Protein AF-A0A3D8PJA2-F1 (afdb_monomer_lite)

Structure (mmCIF, N/CA/C/O backbone):
data_AF-A0A3D8PJA2-F1
#
_entry.id   AF-A0A3D8PJA2-F1
#
loop_
_atom_site.group_PDB
_atom_site.id
_atom_site.type_symbol
_atom_site.label_atom_id
_atom_site.label_alt_id
_atom_site.label_comp_id
_atom_site.label_asym_id
_atom_site.label_entity_id
_atom_site.label_seq_id
_atom_site.pdbx_PDB_ins_code
_atom_site.Cartn_x
_atom_site.Cartn_y
_atom_site.Cartn_z
_atom_site.occupancy
_atom_site.B_iso_or_equiv
_atom_site.auth_seq_id
_atom_site.auth_comp_id
_atom_site.auth_asym_id
_atom_site.auth_atom_id
_atom_site.pdbx_PDB_model_num
ATOM 1 N N . MET A 1 1 ? 9.484 13.103 -21.165 1.00 54.22 1 MET A N 1
ATOM 2 C CA . MET A 1 1 ? 8.425 13.580 -20.245 1.00 54.22 1 MET A CA 1
ATOM 3 C C . MET A 1 1 ? 9.068 14.549 -19.274 1.00 54.22 1 MET A C 1
ATOM 5 O O . MET A 1 1 ? 10.130 14.224 -18.765 1.00 54.22 1 MET A O 1
ATOM 9 N N . ASN A 1 2 ? 8.496 15.740 -19.088 1.00 72.19 2 ASN A N 1
ATOM 10 C CA . ASN A 1 2 ? 9.095 16.768 -18.235 1.00 72.19 2 ASN A CA 1
ATOM 11 C C . ASN A 1 2 ? 9.098 16.278 -16.776 1.00 72.19 2 ASN A C 1
ATOM 13 O O . ASN A 1 2 ? 8.048 15.870 -16.284 1.00 72.19 2 ASN A O 1
ATOM 17 N N . GLU A 1 3 ? 10.240 16.301 -16.087 1.00 76.12 3 GLU A N 1
ATOM 18 C CA . GLU A 1 3 ? 10.385 15.745 -14.726 1.00 76.12 3 GLU A CA 1
ATOM 19 C C . GLU A 1 3 ? 9.371 16.340 -13.738 1.00 76.12 3 GLU A C 1
ATOM 21 O O . GLU A 1 3 ? 8.810 15.641 -12.895 1.00 76.12 3 GLU A O 1
ATOM 26 N N . ILE A 1 4 ? 9.039 17.616 -13.935 1.00 77.62 4 ILE A N 1
ATOM 27 C CA . ILE A 1 4 ? 8.030 18.356 -13.173 1.00 77.62 4 ILE A CA 1
ATOM 28 C C . ILE A 1 4 ? 6.633 17.729 -13.317 1.00 77.62 4 ILE A C 1
ATOM 30 O O . ILE A 1 4 ? 5.887 17.650 -12.344 1.00 77.62 4 ILE A O 1
ATOM 34 N N . VAL A 1 5 ? 6.283 17.238 -14.510 1.00 74.88 5 VAL A N 1
ATOM 35 C CA . VAL A 1 5 ? 4.988 16.587 -14.775 1.00 74.88 5 VAL A CA 1
ATOM 36 C C . VAL A 1 5 ? 4.922 15.225 -14.082 1.00 74.88 5 VAL A C 1
ATOM 38 O O . VAL A 1 5 ? 3.890 14.876 -13.510 1.00 74.88 5 VAL A O 1
ATOM 41 N N . SER A 1 6 ? 6.032 14.482 -14.065 1.00 73.75 6 SER A N 1
ATOM 42 C CA . SER A 1 6 ? 6.128 13.202 -13.352 1.00 73.75 6 SER A CA 1
ATOM 43 C C . SER A 1 6 ? 5.980 13.382 -11.837 1.00 73.75 6 SER A C 1
ATOM 45 O O . SER A 1 6 ? 5.250 12.629 -11.198 1.00 73.75 6 SER A O 1
ATOM 47 N N . ILE A 1 7 ? 6.608 14.413 -11.261 1.00 75.44 7 ILE A N 1
ATOM 48 C CA . ILE A 1 7 ? 6.507 14.726 -9.827 1.00 75.44 7 ILE A CA 1
ATOM 49 C C . ILE A 1 7 ? 5.079 15.154 -9.457 1.00 75.44 7 ILE A C 1
ATOM 51 O O . ILE A 1 7 ? 4.534 14.674 -8.463 1.00 75.44 7 ILE A O 1
ATOM 55 N N . LEU A 1 8 ? 4.438 15.994 -10.277 1.00 75.69 8 LEU A N 1
ATOM 56 C CA . LEU A 1 8 ? 3.048 16.421 -10.073 1.00 75.69 8 LEU A CA 1
ATOM 57 C C . LEU A 1 8 ? 2.070 15.243 -10.072 1.00 75.69 8 LEU A C 1
ATOM 59 O O . LEU A 1 8 ? 1.179 15.188 -9.226 1.00 75.69 8 LEU A O 1
ATOM 63 N N . LEU A 1 9 ? 2.262 14.278 -10.973 1.00 75.06 9 LEU A N 1
ATOM 64 C CA . LEU A 1 9 ? 1.449 13.063 -11.013 1.00 75.06 9 LEU A CA 1
ATOM 65 C C . LEU A 1 9 ? 1.642 12.198 -9.766 1.00 75.06 9 LEU A C 1
ATOM 67 O O . LEU A 1 9 ? 0.660 11.697 -9.220 1.00 75.06 9 LEU A O 1
ATOM 71 N N . ILE A 1 10 ? 2.874 12.060 -9.274 1.00 75.31 10 ILE A N 1
ATOM 72 C CA . ILE A 1 10 ? 3.165 11.302 -8.049 1.00 75.31 10 ILE A CA 1
ATOM 73 C C . ILE A 1 10 ? 2.507 11.967 -6.833 1.00 75.31 10 ILE A C 1
ATOM 75 O O . ILE A 1 10 ? 1.840 11.292 -6.049 1.00 75.31 10 ILE A O 1
ATOM 79 N N . VAL A 1 11 ? 2.626 13.291 -6.702 1.00 73.62 11 VAL A N 1
ATOM 80 C CA . VAL A 1 11 ? 2.028 14.054 -5.595 1.00 73.62 11 VAL A CA 1
ATOM 81 C C . VAL A 1 11 ? 0.502 14.011 -5.653 1.00 73.62 11 VAL A C 1
ATOM 83 O O . VAL A 1 11 ? -0.136 13.765 -4.631 1.00 73.62 11 VAL A O 1
ATOM 86 N N . ALA A 1 12 ? -0.094 14.178 -6.836 1.00 72.62 12 ALA A N 1
ATOM 87 C CA . ALA A 1 12 ? -1.539 14.070 -7.016 1.00 72.62 12 ALA A CA 1
ATOM 88 C C . ALA A 1 12 ? -2.047 12.666 -6.661 1.00 72.62 12 ALA A C 1
ATOM 90 O O . ALA A 1 12 ? -3.072 12.530 -5.997 1.00 72.62 12 ALA A O 1
ATOM 91 N N . THR A 1 13 ? -1.297 11.629 -7.035 1.00 74.81 13 THR A N 1
ATOM 92 C CA . THR A 1 13 ? -1.623 10.231 -6.733 1.00 74.81 13 THR A CA 1
ATOM 93 C C . THR A 1 13 ? -1.533 9.939 -5.232 1.00 74.81 13 THR A C 1
ATOM 95 O O . THR A 1 13 ? -2.450 9.340 -4.676 1.00 74.81 13 THR A O 1
ATOM 98 N N . LEU A 1 14 ? -0.491 10.425 -4.547 1.00 67.94 14 LEU A N 1
ATOM 99 C CA . LEU A 1 14 ? -0.335 10.308 -3.090 1.00 67.94 14 LEU A CA 1
ATOM 100 C C . LEU A 1 14 ? -1.418 11.082 -2.325 1.00 67.94 14 LEU A C 1
ATOM 102 O O . LEU A 1 14 ? -1.970 10.574 -1.348 1.00 67.94 14 LEU A O 1
ATOM 106 N N . ALA A 1 15 ? -1.751 12.292 -2.784 1.00 66.44 15 ALA A N 1
ATOM 107 C CA . ALA A 1 15 ? -2.806 13.114 -2.200 1.00 66.44 15 ALA A CA 1
ATOM 108 C C . ALA A 1 15 ? -4.178 12.449 -2.361 1.00 66.44 15 ALA A C 1
ATOM 110 O O . ALA A 1 15 ? -4.926 12.352 -1.388 1.00 66.44 15 ALA A O 1
ATOM 111 N N . LEU A 1 16 ? -4.475 11.915 -3.552 1.00 67.25 16 LEU A N 1
ATOM 112 C CA . LEU A 1 16 ? -5.658 11.093 -3.792 1.00 67.25 16 LEU A CA 1
ATOM 113 C C . LEU A 1 16 ? -5.665 9.898 -2.844 1.00 67.25 16 LEU A C 1
ATOM 115 O O . LEU A 1 16 ? -6.610 9.760 -2.084 1.00 67.25 16 LEU A O 1
ATOM 119 N N . GLN A 1 17 ? -4.601 9.101 -2.801 1.00 61.78 17 GLN A N 1
ATOM 120 C CA . GLN A 1 17 ? -4.480 7.913 -1.954 1.00 61.78 17 GLN A CA 1
ATOM 121 C C . GLN A 1 17 ? -4.738 8.192 -0.459 1.00 61.78 17 GLN A C 1
ATOM 123 O O . GLN A 1 17 ? -5.452 7.433 0.200 1.00 61.78 17 GLN A O 1
ATOM 128 N N . TYR A 1 18 ? -4.208 9.294 0.076 1.00 55.97 18 TYR A N 1
ATOM 129 C CA . TYR A 1 18 ? -4.407 9.696 1.471 1.00 55.97 18 TYR A CA 1
ATOM 130 C C . TYR A 1 18 ? -5.853 10.130 1.756 1.00 55.97 18 TYR A C 1
ATOM 132 O O . TYR A 1 18 ? -6.478 9.677 2.720 1.00 55.97 18 TYR A O 1
ATOM 140 N N . LEU A 1 19 ? -6.415 10.967 0.879 1.00 58.50 19 LEU A N 1
ATOM 141 C CA . LEU A 1 19 ? -7.788 11.467 0.986 1.00 58.50 19 LEU A CA 1
ATOM 142 C C . LEU A 1 19 ? -8.801 10.322 0.837 1.00 58.50 19 LEU A C 1
ATOM 144 O O . LEU A 1 19 ? -9.833 10.282 1.511 1.00 58.50 19 LEU A O 1
ATOM 148 N N . LEU A 1 20 ? -8.446 9.342 0.009 1.00 54.38 20 LEU A N 1
ATOM 149 C CA . LEU A 1 20 ? -9.183 8.116 -0.203 1.00 54.38 20 LEU A CA 1
ATOM 150 C C . LEU A 1 20 ? -9.158 7.210 1.043 1.00 54.38 20 LEU A C 1
ATOM 152 O O . LEU A 1 20 ? -10.213 6.791 1.517 1.00 54.38 20 LEU A O 1
ATOM 156 N N . SER A 1 21 ? -7.995 6.969 1.646 1.00 49.38 21 SER A N 1
ATOM 157 C CA . SER A 1 21 ? -7.875 6.104 2.831 1.00 49.38 21 SER A CA 1
ATOM 158 C C . SER A 1 21 ? -8.577 6.646 4.088 1.00 49.38 21 SER A C 1
ATOM 160 O O . SER A 1 21 ? -8.901 5.867 4.985 1.00 49.38 21 SER A O 1
ATOM 162 N N . SER A 1 22 ? -8.796 7.960 4.176 1.00 56.00 22 SER A N 1
ATOM 163 C CA . SER A 1 22 ? -9.427 8.620 5.330 1.00 56.00 22 SER A CA 1
ATOM 164 C C . SER A 1 22 ? -10.966 8.534 5.318 1.00 56.00 22 SER A C 1
ATOM 166 O O . SER A 1 22 ? -11.615 8.599 6.364 1.00 56.00 22 SER A O 1
ATOM 168 N N . ARG A 1 23 ? -11.597 8.328 4.151 1.00 56.03 23 ARG A N 1
ATOM 169 C CA . ARG A 1 23 ? -13.064 8.232 4.051 1.00 56.03 23 ARG A CA 1
ATOM 170 C C . ARG A 1 23 ? -13.573 6.808 4.300 1.00 56.03 23 ARG A C 1
ATOM 172 O O . ARG A 1 23 ? -12.927 5.824 3.969 1.00 56.03 23 ARG A O 1
ATOM 179 N N . ASN A 1 24 ? -14.802 6.707 4.823 1.00 54.97 24 ASN A N 1
ATOM 180 C CA . ASN A 1 24 ? -15.555 5.495 5.220 1.00 54.97 24 ASN A CA 1
ATOM 181 C C . ASN A 1 24 ? -15.614 4.345 4.175 1.00 54.97 24 ASN A C 1
ATOM 183 O O . ASN A 1 24 ? -16.109 3.257 4.477 1.00 54.97 24 ASN A O 1
ATOM 187 N N . ASN A 1 25 ? -15.112 4.554 2.959 1.00 58.19 25 ASN A N 1
ATOM 188 C CA . ASN A 1 25 ? -15.268 3.663 1.826 1.00 58.19 25 ASN A CA 1
ATOM 189 C C . ASN A 1 25 ? -14.075 2.693 1.664 1.00 58.19 25 ASN A C 1
ATOM 191 O O . ASN A 1 25 ? -12.939 3.094 1.433 1.00 58.19 25 ASN A O 1
ATOM 195 N N . VAL A 1 26 ? -14.364 1.392 1.778 1.00 58.72 26 VAL A N 1
ATOM 196 C CA . VAL A 1 26 ? -13.420 0.256 1.709 1.00 58.72 26 VAL A CA 1
ATOM 197 C C . VAL A 1 26 ? -12.583 0.281 0.426 1.00 58.72 26 VAL A C 1
ATOM 199 O O . VAL A 1 26 ? -11.381 0.031 0.470 1.00 58.72 26 VAL A O 1
ATOM 202 N N . TYR A 1 27 ? -13.197 0.649 -0.700 1.00 59.09 27 TYR A N 1
ATOM 203 C CA . TYR A 1 27 ? -12.567 0.636 -2.025 1.00 59.09 27 TYR A CA 1
ATOM 204 C C . TYR A 1 27 ? -11.395 1.610 -2.156 1.00 59.09 27 TYR A C 1
ATOM 206 O O . TYR A 1 27 ? -10.527 1.443 -3.005 1.00 59.09 27 TYR A O 1
ATOM 214 N N . LEU A 1 28 ? -11.338 2.605 -1.278 1.00 58.84 28 LEU A N 1
ATOM 215 C CA . LEU A 1 28 ? -10.347 3.659 -1.347 1.00 58.84 28 LEU A CA 1
ATOM 216 C C . LEU A 1 28 ? -8.986 3.236 -0.769 1.00 58.84 28 LEU A C 1
ATOM 218 O O . LEU A 1 28 ? -7.949 3.693 -1.238 1.00 58.84 28 LEU A O 1
ATOM 222 N N . GLY A 1 29 ? -8.968 2.289 0.174 1.00 62.81 29 GLY A N 1
ATOM 223 C CA . GLY A 1 29 ? -7.727 1.653 0.630 1.00 62.81 29 GLY A CA 1
ATOM 224 C C . GLY A 1 29 ? -7.179 0.609 -0.349 1.00 62.81 29 GLY A C 1
ATOM 225 O O . GLY A 1 29 ? -5.978 0.357 -0.357 1.00 62.81 29 GLY A O 1
ATOM 226 N N . ALA A 1 30 ? -8.028 0.056 -1.224 1.00 67.88 30 ALA A N 1
ATOM 227 C CA . ALA A 1 30 ? -7.614 -0.879 -2.272 1.00 67.88 30 ALA A CA 1
ATOM 228 C C . ALA A 1 30 ? -6.828 -0.201 -3.410 1.00 67.88 30 ALA A C 1
ATOM 230 O O . ALA A 1 30 ? -6.158 -0.880 -4.183 1.00 67.88 30 ALA A O 1
ATOM 231 N N . ILE A 1 31 ? -6.839 1.134 -3.490 1.00 72.75 31 ILE A N 1
ATOM 232 C CA . ILE A 1 31 ? -6.053 1.862 -4.491 1.00 72.75 31 ILE A CA 1
ATOM 233 C C . ILE A 1 31 ? -4.545 1.783 -4.215 1.00 72.75 31 ILE A C 1
ATOM 235 O O . ILE A 1 31 ? -3.749 1.788 -5.147 1.00 72.75 31 ILE A O 1
ATOM 239 N N . VAL A 1 32 ? -4.154 1.633 -2.943 1.00 74.94 32 VAL A N 1
ATOM 240 C CA . VAL A 1 32 ? -2.753 1.503 -2.512 1.00 74.94 32 VAL A CA 1
ATOM 241 C C . VAL A 1 32 ? -2.080 0.265 -3.125 1.00 74.94 32 VAL A C 1
ATOM 243 O O . VAL A 1 32 ? -1.048 0.425 -3.778 1.00 74.94 32 VAL A O 1
ATOM 246 N N . PRO A 1 33 ? -2.629 -0.962 -2.984 1.00 79.94 33 PRO A N 1
ATOM 247 C CA . PRO A 1 33 ? -2.045 -2.134 -3.628 1.00 79.94 33 PRO A CA 1
ATOM 248 C C . PRO A 1 33 ? -2.077 -2.054 -5.160 1.00 79.94 33 PRO A C 1
ATOM 250 O O . PRO A 1 33 ? -1.148 -2.538 -5.798 1.00 79.94 33 PRO A O 1
ATOM 253 N N . ILE A 1 34 ? -3.075 -1.396 -5.764 1.00 79.06 34 ILE A N 1
ATOM 254 C CA . ILE A 1 34 ? -3.129 -1.201 -7.225 1.00 79.06 34 ILE A CA 1
ATOM 255 C C . ILE A 1 34 ? -1.969 -0.315 -7.703 1.00 79.06 34 ILE A C 1
ATOM 257 O O . ILE A 1 34 ? -1.266 -0.669 -8.649 1.00 79.06 34 ILE A O 1
ATOM 261 N N . LEU A 1 35 ? -1.726 0.809 -7.026 1.00 78.75 35 LEU A N 1
ATOM 262 C CA . LEU A 1 35 ? -0.615 1.710 -7.340 1.00 78.75 35 LEU A CA 1
ATOM 263 C C . LEU A 1 35 ? 0.747 1.053 -7.110 1.00 78.75 35 LEU A C 1
ATOM 265 O O . LEU A 1 35 ? 1.665 1.252 -7.903 1.00 78.75 35 LEU A O 1
ATOM 269 N N . PHE A 1 36 ? 0.869 0.234 -6.065 1.00 82.50 36 PHE A N 1
ATOM 270 C CA . PHE A 1 36 ? 2.078 -0.540 -5.800 1.00 82.50 36 PHE A CA 1
ATOM 271 C C . PHE A 1 36 ? 2.403 -1.508 -6.949 1.00 82.50 36 PHE A C 1
ATOM 273 O O . PHE A 1 36 ? 3.534 -1.529 -7.437 1.00 82.50 36 PHE A O 1
ATOM 280 N N . VAL A 1 37 ? 1.405 -2.252 -7.439 1.00 86.88 37 VAL A N 1
ATOM 281 C CA . VAL A 1 37 ? 1.572 -3.159 -8.587 1.00 86.88 37 VAL A CA 1
ATOM 282 C C . VAL A 1 37 ? 1.926 -2.386 -9.856 1.00 86.88 37 VAL A C 1
ATOM 284 O O . VAL A 1 37 ? 2.836 -2.793 -10.580 1.00 86.88 37 VAL A O 1
ATOM 287 N N . ALA A 1 38 ? 1.266 -1.254 -10.117 1.00 82.19 38 ALA A N 1
ATOM 288 C CA . ALA A 1 38 ? 1.578 -0.406 -11.266 1.00 82.19 38 ALA A CA 1
ATOM 289 C C . ALA A 1 38 ? 3.025 0.121 -11.214 1.00 82.19 38 ALA A C 1
ATOM 291 O O . ALA A 1 38 ? 3.735 0.064 -12.216 1.00 82.19 38 ALA A O 1
ATOM 292 N N . GLY A 1 39 ? 3.488 0.560 -10.038 1.00 81.00 39 GLY A N 1
ATOM 293 C CA . GLY A 1 39 ? 4.855 1.039 -9.824 1.00 81.00 39 GLY A CA 1
ATOM 294 C C . GLY A 1 39 ? 5.913 -0.046 -10.029 1.00 81.00 39 GLY A C 1
ATOM 295 O O . GLY A 1 39 ? 6.881 0.179 -10.753 1.00 81.00 39 GLY A O 1
ATOM 296 N N . LEU A 1 40 ? 5.708 -1.242 -9.463 1.00 85.50 40 LEU A N 1
ATOM 297 C CA . LEU A 1 40 ? 6.609 -2.378 -9.690 1.00 85.50 40 LEU A CA 1
ATOM 298 C C . LEU A 1 40 ? 6.649 -2.786 -11.166 1.00 85.50 40 LEU A C 1
ATOM 300 O O . LEU A 1 40 ? 7.715 -3.085 -11.696 1.00 85.50 40 LEU A O 1
ATOM 304 N N . THR A 1 41 ? 5.497 -2.783 -11.836 1.00 84.81 41 THR A N 1
ATOM 305 C CA . THR A 1 41 ? 5.396 -3.172 -13.250 1.00 84.81 41 THR A CA 1
ATOM 306 C C . THR A 1 41 ? 6.077 -2.147 -14.155 1.00 84.81 41 THR A C 1
ATOM 308 O O . THR A 1 41 ? 6.782 -2.521 -15.085 1.00 84.81 41 THR A O 1
ATOM 311 N N . TRP A 1 42 ? 5.968 -0.854 -13.841 1.00 79.88 42 TRP A N 1
ATOM 312 C CA . TRP A 1 42 ? 6.740 0.191 -14.514 1.00 79.88 42 TRP A CA 1
ATOM 313 C C . TRP A 1 42 ? 8.252 0.017 -14.313 1.00 79.88 42 TRP A C 1
ATOM 315 O O . TRP A 1 42 ? 9.029 0.164 -15.257 1.00 79.88 42 TRP A O 1
ATOM 325 N N . MET A 1 43 ? 8.680 -0.327 -13.095 1.00 81.94 43 MET A N 1
ATOM 326 C CA . MET A 1 43 ? 10.085 -0.613 -12.782 1.00 81.94 43 MET A CA 1
ATOM 327 C C . MET A 1 43 ? 10.629 -1.818 -13.562 1.00 81.94 43 MET A C 1
ATOM 329 O O . MET A 1 43 ? 11.786 -1.799 -13.970 1.00 81.94 43 MET A O 1
ATOM 333 N N . LEU A 1 44 ? 9.791 -2.829 -13.800 1.00 83.00 44 LEU A N 1
ATOM 334 C CA . LEU A 1 44 ? 10.129 -3.977 -14.640 1.00 83.00 44 LEU A CA 1
ATOM 335 C C . LEU A 1 44 ? 10.283 -3.572 -16.116 1.00 83.00 44 LEU A C 1
ATOM 337 O O . LEU A 1 44 ? 11.258 -3.946 -16.748 1.00 83.00 44 LEU A O 1
ATOM 341 N N . ILE A 1 45 ? 9.360 -2.765 -16.652 1.00 84.00 45 ILE A N 1
ATOM 342 C CA . ILE A 1 45 ? 9.383 -2.320 -18.062 1.00 84.00 45 ILE A CA 1
ATOM 343 C C . ILE A 1 45 ? 10.536 -1.341 -18.346 1.00 84.00 45 ILE A C 1
ATOM 345 O O . ILE A 1 45 ? 10.995 -1.233 -19.477 1.00 84.00 45 ILE A O 1
ATOM 349 N N . THR A 1 46 ? 11.005 -0.612 -17.332 1.00 86.31 46 THR A N 1
ATOM 350 C CA . THR A 1 46 ? 12.147 0.315 -17.444 1.00 86.31 46 THR A CA 1
ATOM 351 C C . THR A 1 46 ? 13.497 -0.345 -17.149 1.00 86.31 46 THR A C 1
ATOM 353 O O . THR A 1 46 ? 14.466 0.372 -16.901 1.00 86.31 46 THR A O 1
ATOM 356 N N . ASP A 1 47 ? 13.552 -1.684 -17.127 1.00 84.12 47 ASP A N 1
ATOM 357 C CA . ASP A 1 47 ? 14.742 -2.499 -16.829 1.00 84.12 47 ASP A CA 1
ATOM 358 C C . ASP A 1 47 ? 15.447 -2.125 -15.510 1.00 84.12 47 ASP A C 1
ATOM 360 O O . ASP A 1 47 ? 16.616 -2.426 -15.287 1.00 84.12 47 ASP A O 1
ATOM 364 N N . ARG A 1 48 ? 14.731 -1.488 -14.572 1.00 78.81 48 ARG A N 1
ATOM 365 C CA . ARG A 1 48 ? 15.258 -1.211 -13.225 1.00 78.81 48 ARG A CA 1
ATOM 366 C C . ARG A 1 48 ? 15.258 -2.450 -12.336 1.00 78.81 48 ARG A C 1
ATOM 368 O O . ARG A 1 48 ? 15.928 -2.460 -11.306 1.00 78.81 48 ARG A O 1
ATOM 375 N N . ILE A 1 49 ? 14.469 -3.459 -12.696 1.00 81.38 49 ILE A N 1
ATOM 376 C CA . IL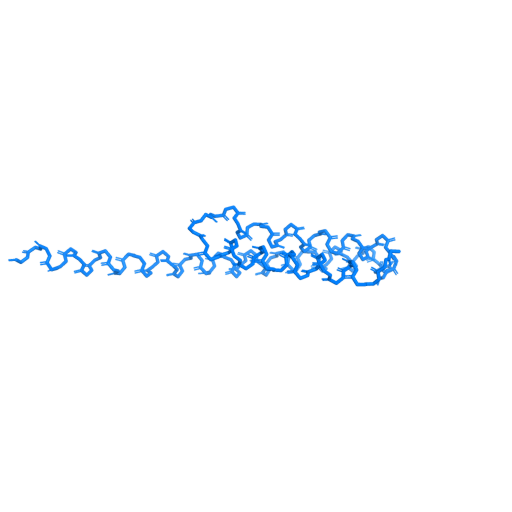E A 1 49 ? 14.469 -4.776 -12.067 1.00 81.38 49 ILE A CA 1
ATOM 377 C C . ILE A 1 49 ? 14.883 -5.777 -13.139 1.00 81.38 49 ILE A C 1
ATOM 379 O O . ILE A 1 49 ? 14.063 -6.197 -13.947 1.00 81.38 49 ILE A O 1
ATOM 383 N N . GLU A 1 50 ? 16.151 -6.178 -13.120 1.00 79.75 50 GLU A N 1
ATOM 384 C CA . GLU A 1 50 ? 16.706 -7.090 -14.130 1.00 79.75 50 GLU A CA 1
ATOM 385 C C . GLU A 1 50 ? 16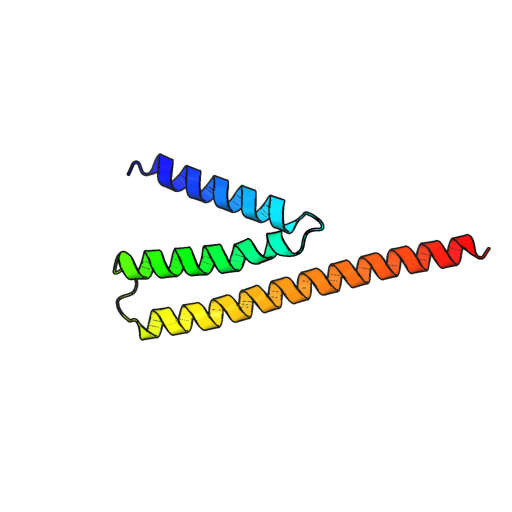.175 -8.527 -13.997 1.00 79.75 50 GLU A C 1
ATOM 387 O O . GLU A 1 50 ? 16.210 -9.311 -14.942 1.00 79.75 50 GLU A O 1
ATOM 392 N N . SER A 1 51 ? 15.670 -8.898 -12.815 1.00 88.94 51 SER A N 1
ATOM 393 C CA . SER A 1 51 ? 15.216 -10.258 -12.527 1.00 88.94 51 SER A CA 1
ATOM 394 C C . SER A 1 51 ? 13.713 -10.330 -12.288 1.00 88.94 51 SER A C 1
ATOM 396 O O . SER A 1 51 ? 13.187 -9.808 -11.303 1.00 88.94 51 SER A O 1
ATOM 398 N N . ILE A 1 52 ? 13.028 -11.094 -13.140 1.00 87.56 52 ILE A N 1
ATOM 399 C CA . ILE A 1 52 ? 11.608 -11.440 -12.983 1.00 87.56 52 ILE A CA 1
ATOM 400 C C . ILE A 1 52 ? 11.342 -12.118 -11.630 1.00 87.56 52 ILE A C 1
ATOM 402 O O . ILE A 1 52 ? 10.315 -11.861 -11.005 1.00 87.56 52 ILE A O 1
ATOM 406 N N . LEU A 1 53 ? 12.284 -12.923 -11.122 1.00 89.94 53 LEU A N 1
ATOM 407 C CA . LEU A 1 53 ? 12.173 -13.527 -9.790 1.00 89.94 53 LEU A CA 1
ATOM 408 C C . LEU A 1 53 ? 12.170 -12.469 -8.679 1.00 89.94 53 LEU A C 1
ATOM 410 O O . LEU A 1 53 ? 11.370 -12.566 -7.748 1.00 89.94 53 LEU A O 1
ATOM 414 N N . ALA A 1 54 ? 13.019 -11.442 -8.790 1.00 87.50 54 ALA A N 1
ATOM 415 C CA . ALA A 1 54 ? 13.041 -10.337 -7.834 1.00 87.50 54 ALA A CA 1
ATOM 416 C C . ALA A 1 54 ? 11.734 -9.530 -7.885 1.00 87.50 54 ALA A C 1
ATOM 418 O O . ALA A 1 54 ? 11.164 -9.226 -6.838 1.00 87.50 54 ALA A O 1
ATOM 419 N N . TYR A 1 55 ? 11.207 -9.260 -9.085 1.00 89.25 55 TYR A N 1
ATOM 420 C CA . TYR A 1 55 ? 9.901 -8.616 -9.260 1.00 89.25 55 TYR A CA 1
ATOM 421 C C . TYR A 1 55 ? 8.777 -9.390 -8.557 1.00 89.25 55 TYR A C 1
ATOM 423 O O . TYR A 1 55 ? 8.038 -8.809 -7.762 1.00 89.25 55 TYR A O 1
ATOM 431 N N . VAL A 1 56 ? 8.673 -10.703 -8.799 1.00 92.00 56 VAL A N 1
ATOM 432 C CA . VAL A 1 56 ? 7.625 -11.547 -8.199 1.00 92.00 56 VAL A CA 1
ATOM 433 C C . VAL A 1 56 ? 7.748 -11.577 -6.674 1.00 92.00 56 VAL A C 1
ATOM 435 O O . VAL A 1 56 ? 6.741 -11.445 -5.977 1.00 92.00 56 VAL A O 1
ATOM 438 N N . LEU A 1 57 ? 8.968 -11.687 -6.142 1.00 93.50 57 LEU A N 1
ATOM 439 C CA . LEU A 1 57 ? 9.210 -11.648 -4.698 1.00 93.50 57 LEU A CA 1
ATOM 440 C C . LEU A 1 57 ? 8.766 -10.322 -4.075 1.00 93.50 57 LEU A C 1
ATOM 442 O O . LEU A 1 57 ? 8.022 -10.329 -3.091 1.00 93.50 57 LEU A O 1
ATOM 446 N N . PHE A 1 58 ? 9.167 -9.186 -4.652 1.00 90.38 58 PHE A N 1
ATOM 447 C CA . PHE A 1 58 ? 8.768 -7.872 -4.146 1.00 90.38 58 PHE A CA 1
ATOM 448 C C . PHE A 1 58 ? 7.261 -7.648 -4.237 1.00 90.38 58 PHE A C 1
ATOM 450 O O . PHE A 1 58 ? 6.669 -7.075 -3.319 1.00 90.38 58 PHE A O 1
ATOM 457 N N . LEU A 1 59 ? 6.630 -8.137 -5.305 1.00 91.50 59 LEU A N 1
ATOM 458 C CA . LEU A 1 59 ? 5.193 -8.026 -5.495 1.00 91.50 59 LEU A CA 1
ATOM 459 C C . LEU A 1 59 ? 4.428 -8.800 -4.418 1.00 91.50 59 LEU A C 1
ATOM 461 O O . LEU A 1 59 ? 3.541 -8.234 -3.780 1.00 91.50 59 LEU A O 1
ATOM 465 N N . ILE A 1 60 ? 4.802 -10.057 -4.160 1.00 93.06 60 ILE A N 1
ATOM 466 C CA . ILE A 1 60 ? 4.149 -10.895 -3.145 1.00 93.06 60 ILE A CA 1
ATOM 467 C C . ILE A 1 60 ? 4.346 -10.302 -1.748 1.00 93.06 60 ILE A C 1
ATOM 469 O O . ILE A 1 60 ? 3.370 -10.091 -1.026 1.00 93.06 60 ILE A O 1
ATOM 473 N N . VAL A 1 61 ? 5.589 -9.996 -1.369 1.00 94.62 61 VAL A N 1
ATOM 474 C CA . VAL A 1 61 ? 5.903 -9.480 -0.028 1.00 94.62 61 VAL A CA 1
ATOM 475 C C . VAL A 1 61 ? 5.217 -8.135 0.212 1.00 94.62 61 VAL A C 1
ATOM 477 O O . VAL A 1 61 ? 4.575 -7.943 1.248 1.00 94.62 61 VAL A O 1
ATOM 480 N N . GLY A 1 62 ? 5.295 -7.219 -0.755 1.00 90.06 62 GLY A N 1
ATOM 481 C CA . GLY A 1 62 ? 4.689 -5.897 -0.638 1.00 90.06 62 GLY A CA 1
ATOM 482 C C . GLY A 1 62 ? 3.165 -5.945 -0.564 1.00 90.06 62 GLY A C 1
ATOM 483 O O . GLY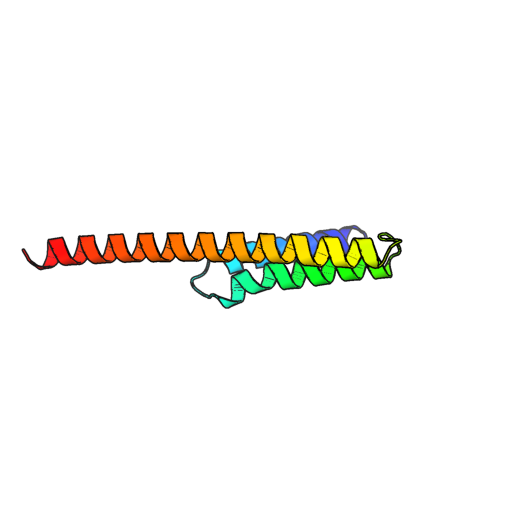 A 1 62 ? 2.575 -5.276 0.285 1.00 90.06 62 GLY A O 1
ATOM 484 N N . LEU A 1 63 ? 2.511 -6.782 -1.377 1.00 89.50 63 LEU A N 1
ATOM 485 C CA . LEU A 1 63 ? 1.055 -6.934 -1.332 1.00 89.50 63 LEU A CA 1
ATOM 486 C C . LEU A 1 63 ? 0.570 -7.535 -0.014 1.00 89.50 63 LEU A C 1
ATOM 488 O O . LEU A 1 63 ? -0.376 -7.007 0.572 1.00 89.50 63 LEU A O 1
ATOM 492 N N . VAL A 1 64 ? 1.215 -8.598 0.478 1.00 91.88 64 VAL A N 1
ATOM 493 C CA . VAL A 1 64 ? 0.852 -9.213 1.766 1.00 91.88 64 VAL A CA 1
ATOM 494 C C . VAL A 1 64 ? 0.956 -8.185 2.889 1.00 91.88 64 VAL A C 1
ATOM 496 O O . VAL A 1 64 ? 0.032 -8.049 3.695 1.00 91.88 64 VAL A O 1
ATOM 499 N N . PHE A 1 65 ? 2.036 -7.401 2.907 1.00 89.88 65 PHE A N 1
ATOM 500 C CA . PHE A 1 65 ? 2.235 -6.373 3.921 1.00 89.88 65 PHE A CA 1
ATOM 501 C C . PHE A 1 65 ? 1.171 -5.269 3.844 1.00 89.88 65 PH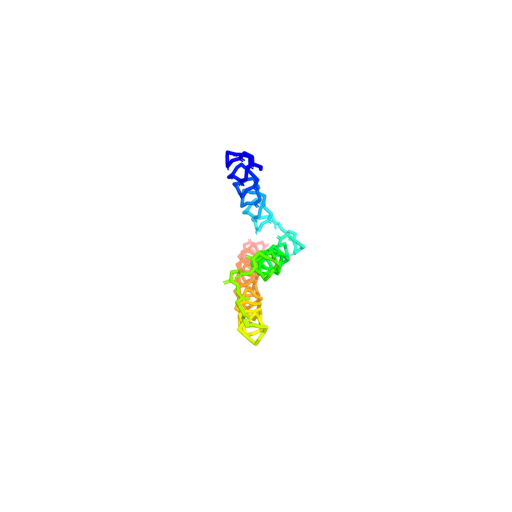E A C 1
ATOM 503 O O . PHE A 1 65 ? 0.568 -4.915 4.860 1.00 89.88 65 PHE A O 1
ATOM 510 N N . LEU A 1 66 ? 0.885 -4.760 2.642 1.00 83.62 66 LEU A N 1
ATOM 511 C CA . LEU A 1 66 ? -0.125 -3.721 2.423 1.00 83.62 66 LEU A CA 1
ATOM 512 C C . LEU A 1 66 ? -1.529 -4.184 2.828 1.00 83.62 66 LEU A C 1
ATOM 514 O O . LEU A 1 66 ? -2.244 -3.456 3.520 1.00 83.62 66 LEU A O 1
ATOM 518 N N . LEU A 1 67 ? -1.915 -5.403 2.447 1.00 84.44 67 LEU A N 1
ATOM 519 C CA . LEU A 1 67 ? -3.211 -5.979 2.805 1.00 84.44 67 LEU A CA 1
ATOM 520 C C . LEU A 1 67 ? -3.339 -6.191 4.316 1.00 84.44 67 LEU A C 1
ATOM 522 O O . LEU A 1 67 ? -4.390 -5.897 4.892 1.00 84.44 67 LEU A O 1
ATOM 526 N N . GLN A 1 68 ? -2.271 -6.650 4.973 1.00 86.94 68 GLN A N 1
ATOM 527 C CA . GLN A 1 68 ? -2.261 -6.838 6.421 1.00 86.94 68 GLN A CA 1
ATOM 528 C C . GLN A 1 68 ? -2.430 -5.508 7.166 1.00 86.94 68 GLN A C 1
ATOM 530 O O . GLN A 1 68 ? -3.276 -5.409 8.058 1.00 86.94 68 GLN A O 1
ATOM 535 N N . GLN A 1 69 ? -1.675 -4.475 6.780 1.00 80.94 69 GLN A N 1
ATOM 536 C CA . GLN A 1 69 ? -1.772 -3.142 7.386 1.00 80.94 69 GLN A CA 1
ATOM 537 C C . GLN A 1 69 ? -3.162 -2.533 7.195 1.00 80.94 69 GLN A C 1
ATOM 539 O O . GLN A 1 69 ? -3.764 -2.005 8.134 1.00 80.94 69 GLN A O 1
ATOM 544 N N . TRP A 1 70 ? -3.711 -2.667 5.990 1.00 80.38 70 TRP A N 1
ATOM 545 C CA . TRP A 1 70 ? -5.048 -2.185 5.683 1.00 80.38 70 TRP A CA 1
ATOM 546 C C . TRP A 1 70 ? -6.128 -2.896 6.512 1.00 80.38 70 TRP A C 1
ATOM 548 O O . TRP A 1 70 ? -6.973 -2.240 7.130 1.00 80.38 70 TRP A O 1
ATOM 558 N N . SER A 1 71 ? -6.066 -4.228 6.599 1.00 80.75 71 SER A N 1
ATOM 559 C CA . SER A 1 71 ? -6.977 -5.030 7.425 1.00 80.75 71 SER A CA 1
ATOM 560 C C . SER A 1 71 ? -6.906 -4.630 8.902 1.00 80.75 71 SER A C 1
ATOM 562 O O . SER A 1 71 ? -7.937 -4.415 9.551 1.00 80.75 71 SER A O 1
ATOM 564 N N . HIS A 1 72 ? -5.692 -4.433 9.425 1.00 82.81 72 HIS A N 1
ATOM 565 C CA . HIS A 1 72 ? -5.480 -4.002 10.802 1.00 82.81 72 HIS A CA 1
ATOM 566 C C . HIS A 1 72 ? -6.099 -2.622 11.078 1.00 82.81 72 HIS A C 1
ATOM 568 O O . HIS A 1 72 ? -6.880 -2.475 12.023 1.00 82.81 72 HIS A O 1
ATOM 574 N N . GLY A 1 73 ? -5.837 -1.629 10.220 1.00 78.62 73 GLY A N 1
ATOM 575 C CA . GLY A 1 73 ? -6.400 -0.281 10.353 1.00 78.62 73 GLY A CA 1
ATOM 576 C C . GLY A 1 73 ? -7.934 -0.269 10.342 1.00 78.62 73 GLY A C 1
ATOM 577 O O . GLY A 1 73 ? -8.570 0.394 11.167 1.00 78.62 73 GLY A O 1
ATOM 578 N N . ARG A 1 74 ? -8.554 -1.077 9.471 1.00 78.31 74 ARG A N 1
ATOM 579 C CA . ARG A 1 74 ? -10.017 -1.238 9.416 1.00 78.31 74 ARG A CA 1
ATOM 580 C C . ARG A 1 74 ? -10.577 -1.875 10.684 1.00 78.31 74 ARG A C 1
ATOM 582 O O . ARG A 1 74 ? -11.626 -1.444 11.169 1.00 78.31 74 ARG A O 1
ATOM 589 N N . ASN A 1 75 ? -9.899 -2.882 11.229 1.00 82.56 75 ASN A N 1
ATOM 590 C CA . ASN A 1 75 ? -10.351 -3.557 12.441 1.00 82.56 75 ASN A CA 1
ATOM 591 C C . ASN A 1 75 ? -10.327 -2.610 13.653 1.00 82.56 75 ASN A C 1
ATOM 593 O O . ASN A 1 75 ? -11.266 -2.592 14.450 1.00 82.56 75 ASN A O 1
ATOM 597 N N . THR A 1 76 ? -9.306 -1.758 13.750 1.00 82.06 76 THR A N 1
ATOM 598 C CA . THR A 1 76 ? -9.199 -0.734 14.798 1.00 82.06 76 THR A CA 1
ATOM 599 C C . THR A 1 76 ? -10.301 0.320 14.684 1.00 82.06 76 THR A C 1
ATOM 601 O O . THR A 1 76 ? -10.970 0.614 15.675 1.00 82.06 76 THR A O 1
ATOM 604 N N . LEU A 1 77 ? -10.584 0.820 13.476 1.00 80.06 77 LEU A N 1
ATOM 605 C CA . LEU A 1 77 ? -11.706 1.740 13.240 1.00 80.06 77 LEU A CA 1
ATOM 606 C C . LEU A 1 77 ? -13.055 1.118 13.626 1.00 80.06 77 LEU A C 1
ATOM 608 O O . LEU A 1 77 ? -13.883 1.777 14.259 1.00 80.06 77 LEU A O 1
ATOM 612 N N . ARG A 1 78 ? -13.271 -0.160 13.288 1.00 81.88 78 ARG A N 1
ATOM 613 C CA . ARG A 1 78 ? -14.497 -0.883 13.655 1.00 81.88 78 ARG A CA 1
ATOM 614 C C . ARG A 1 78 ? -14.635 -1.018 15.171 1.00 81.88 78 ARG A C 1
ATOM 616 O O . ARG A 1 78 ? -15.712 -0.761 15.699 1.00 81.88 78 ARG A O 1
ATOM 623 N N . LYS A 1 79 ? -13.549 -1.361 15.872 1.00 85.19 79 LYS A N 1
ATOM 624 C CA . LYS A 1 79 ? -13.524 -1.445 17.342 1.00 85.19 79 LYS A CA 1
ATOM 625 C C . LYS A 1 79 ? -13.819 -0.100 18.004 1.00 85.19 79 LYS A C 1
ATOM 627 O O . LYS A 1 79 ? -14.593 -0.059 18.954 1.00 85.19 79 LYS A O 1
ATOM 632 N N . ASN A 1 80 ? -13.250 0.992 17.498 1.00 84.00 80 ASN A N 1
ATOM 633 C CA . ASN A 1 80 ? -13.498 2.326 18.045 1.00 84.00 80 ASN A CA 1
ATOM 634 C C . ASN A 1 80 ? -14.956 2.752 17.847 1.00 84.00 80 ASN A C 1
ATOM 636 O O . ASN A 1 80 ? -15.580 3.225 18.790 1.00 84.00 80 ASN A O 1
ATOM 640 N N . ARG A 1 81 ? -15.534 2.495 16.666 1.00 84.06 81 ARG A N 1
ATOM 641 C CA . ARG A 1 81 ? -16.959 2.752 16.411 1.00 84.06 81 ARG A CA 1
ATOM 642 C C . ARG A 1 81 ? -17.863 1.954 17.352 1.00 84.06 81 ARG A C 1
ATOM 644 O O . ARG A 1 81 ? -18.823 2.505 17.873 1.00 84.06 81 ARG A O 1
ATOM 651 N N . GLN A 1 82 ? -17.546 0.680 17.586 1.00 88.25 82 GLN A N 1
ATOM 652 C CA . GLN A 1 82 ? -18.317 -0.162 18.500 1.00 88.25 82 GLN A CA 1
ATOM 653 C C . GLN A 1 82 ? -18.269 0.371 19.938 1.00 88.25 82 GLN A C 1
ATOM 655 O O . GLN A 1 82 ? -19.301 0.460 20.589 1.00 88.25 82 GLN A O 1
ATOM 660 N N . ARG A 1 83 ? -17.090 0.800 20.404 1.00 87.00 83 ARG A N 1
ATOM 661 C CA . ARG A 1 83 ? -16.927 1.401 21.736 1.00 87.00 83 ARG A CA 1
ATOM 662 C C . ARG A 1 83 ? -17.733 2.686 21.905 1.00 87.00 83 ARG A C 1
AT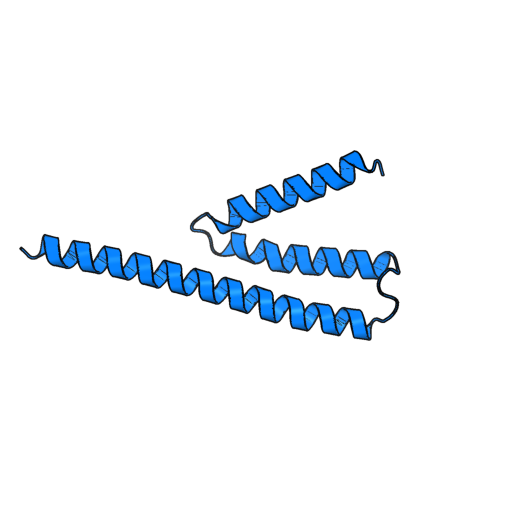OM 664 O O . ARG A 1 83 ? -18.314 2.892 22.963 1.00 87.00 83 ARG A O 1
ATOM 671 N N . GLU A 1 84 ? -17.773 3.539 20.883 1.00 87.69 84 GLU A N 1
ATOM 672 C CA . GLU A 1 84 ? -18.594 4.755 20.915 1.00 87.69 84 GLU A CA 1
ATOM 673 C C . GLU A 1 84 ? -20.096 4.423 20.943 1.00 87.69 84 GLU A C 1
ATOM 675 O O . GLU A 1 84 ? -20.830 5.006 21.737 1.00 87.69 84 GLU A O 1
ATOM 680 N N . LEU A 1 85 ? -20.549 3.422 20.177 1.00 89.38 85 LEU A N 1
ATOM 681 C CA . LEU A 1 85 ? -21.937 2.941 20.231 1.00 89.38 85 LEU A CA 1
ATOM 682 C C . LEU A 1 85 ? -22.313 2.364 21.607 1.00 89.38 85 LEU A C 1
ATOM 684 O O . LEU A 1 85 ? -23.404 2.635 22.107 1.00 89.38 85 LEU A O 1
ATOM 688 N N . ASP A 1 8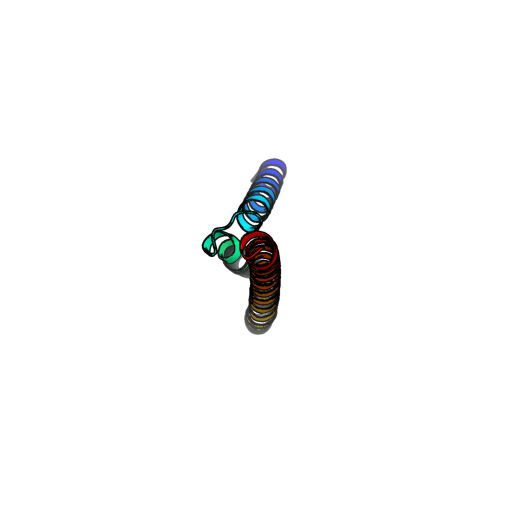6 ? -21.421 1.599 22.237 1.00 88.69 86 ASP A N 1
ATOM 689 C CA . ASP A 1 86 ? -21.667 1.017 23.563 1.00 88.69 86 ASP A CA 1
ATOM 690 C C . ASP A 1 86 ? -21.721 2.103 24.661 1.00 88.69 86 ASP A C 1
ATOM 692 O O . ASP A 1 86 ? -22.551 2.033 25.572 1.00 88.69 86 ASP A O 1
ATOM 696 N N . LYS A 1 87 ? -20.907 3.166 24.553 1.00 87.69 87 LYS A N 1
ATOM 697 C CA . LYS A 1 87 ? -21.010 4.343 25.438 1.00 87.69 87 LYS A CA 1
ATOM 698 C C . LYS A 1 87 ? -22.351 5.060 25.287 1.00 87.69 87 LYS A C 1
ATOM 700 O O . LYS A 1 87 ? -22.957 5.412 26.294 1.00 87.69 87 LYS A O 1
ATOM 705 N N . MET A 1 88 ? -22.823 5.248 24.053 1.00 88.38 88 MET A N 1
ATOM 706 C CA . MET A 1 88 ? -24.129 5.863 23.796 1.00 88.38 88 MET A CA 1
ATOM 707 C C . MET A 1 88 ? -25.259 5.015 24.392 1.00 88.38 88 MET A C 1
ATOM 709 O O . MET A 1 88 ? -26.076 5.544 25.135 1.00 88.38 88 MET A O 1
ATOM 713 N N . LYS A 1 89 ? -25.248 3.688 24.185 1.00 83.44 89 LYS A N 1
ATOM 714 C CA . LYS A 1 89 ? -26.248 2.777 24.777 1.00 83.44 89 LYS A CA 1
ATOM 715 C C . LYS A 1 89 ? -26.292 2.833 26.302 1.00 83.44 89 LYS A C 1
ATOM 717 O O . LYS A 1 89 ? -27.366 2.784 26.880 1.00 83.44 89 LYS A O 1
ATOM 722 N N . THR A 1 90 ? -25.143 2.921 26.966 1.00 83.00 90 THR A N 1
ATOM 723 C CA . THR A 1 90 ? -25.109 2.984 28.439 1.00 83.00 90 THR A CA 1
ATOM 724 C C . THR A 1 90 ? -25.618 4.308 29.007 1.00 83.00 90 THR A C 1
ATOM 726 O O . THR A 1 90 ? -26.080 4.322 30.144 1.00 83.00 90 THR A O 1
ATOM 729 N N . HIS A 1 91 ? -25.559 5.398 28.237 1.00 77.19 91 HIS A N 1
ATOM 730 C CA . HIS A 1 91 ? -26.127 6.692 28.631 1.00 77.19 91 HIS A CA 1
ATOM 731 C C . HIS A 1 91 ? -27.620 6.813 28.303 1.00 77.19 91 HIS A C 1
ATOM 733 O O . HIS A 1 91 ? -28.308 7.551 28.992 1.00 77.19 91 HIS A O 1
ATOM 739 N N . ASP A 1 92 ? -28.109 6.084 27.297 1.00 77.31 92 ASP A N 1
ATOM 740 C CA . ASP A 1 92 ? -29.506 6.130 26.834 1.00 77.31 92 ASP A CA 1
ATOM 741 C C . ASP A 1 92 ? -30.456 5.224 27.649 1.00 77.31 92 ASP A C 1
ATOM 743 O O . ASP A 1 92 ? -31.665 5.412 27.648 1.00 77.31 92 ASP A O 1
ATOM 747 N N . ILE A 1 93 ? -29.918 4.225 28.363 1.00 71.19 93 ILE A N 1
ATOM 748 C CA . ILE A 1 93 ? -30.688 3.292 29.218 1.00 71.19 93 ILE A CA 1
ATOM 749 C C . ILE A 1 93 ? -30.930 3.869 30.636 1.00 71.19 93 ILE A C 1
ATOM 751 O O . ILE A 1 93 ? -31.573 3.229 31.470 1.00 71.19 93 ILE A O 1
ATOM 755 N N . LYS A 1 94 ? -30.423 5.070 30.931 1.00 49.16 94 LYS A N 1
ATOM 756 C CA . LYS A 1 94 ? -30.608 5.772 32.209 1.00 49.16 94 LYS A CA 1
ATOM 757 C C . LYS A 1 94 ? -31.597 6.918 32.062 1.00 49.16 94 LYS A C 1
ATOM 759 O O . LYS A 1 94 ? -32.389 7.096 33.011 1.00 49.16 94 LYS A O 1
#

Organism: NCBI:txid1229152

pLDDT: mean 77.95, std 11.23, range [49.16, 94.62]

Sequence (94 aa):
MNEIVSILLIVATLALQYLLSSRNNVYLGAIVPILFVAGLTWMLITDRIESILAYVLFLIVGLVFLLQQWSHGRNTLRKNRQRELDKMKTHDIK

Radius of gyration: 19.17 Å; chains: 1; bounding box: 47×32×52 Å

Foldseek 3Di:
DPVVVVVVVVVVLVVQLVVLLPDPDLVSLVVVLVVVLVVLVVCVVVCVPVDPVVSVVCNVVVNVVSVVVSVVVVVVVVVVVVVVVVVVVVVVVD

Secondary structure (DSSP, 8-state):
--HHHHHHHHHHHHHHHHHHHHSS-GGGTTHHHHHHHHHHHHHHHTTS---HHHHHHHHHHHHHHHHHHHHHHHHHHHHHHHHHHHHHHHHHT-